Protein AF-A0A4Y2Q5D7-F1 (afdb_monomer_lite)

InterPro domains:
  IPR018379 BEN domain [PF10523] (56-96)
  IPR018379 BEN domain [PS51457] (36-114)

pLDDT: mean 82.55, std 13.52, range [43.47, 95.31]

Sequence (114 aa):
MKIRSKKYGALKAKYKALKRRVKSEEGIESDLIKIGNSTLVEKHKLNMCRLSCVSKFVSDLLDVVFGRDILANSSMKGIKSASKPPLPENKLNNVMSNTCEKFNVDVGTVGAAV

Foldseek 3Di:
DPDVVVVVVVVVVVVVVVVVCVVPVLPDDPQWDDFADGQTFGNVQLVPQDPPDLLSNLVSVCCRRQNPVLVVQEDDPPPPPDPGHHDDPVSNVSSLVRSCVVVVDDSVVNVVSD

Structure (mmCIF, N/CA/C/O backbone):
data_AF-A0A4Y2Q5D7-F1
#
_entry.id   AF-A0A4Y2Q5D7-F1
#
loop_
_atom_site.group_PDB
_atom_site.id
_atom_site.type_symbol
_atom_site.label_atom_id
_atom_site.label_alt_id
_atom_site.label_comp_id
_atom_site.label_asym_id
_atom_site.label_entity_id
_atom_site.label_seq_id
_atom_site.pdbx_PDB_ins_code
_atom_site.Cartn_x
_atom_site.Cartn_y
_atom_site.Cartn_z
_atom_site.occupancy
_atom_site.B_iso_or_equiv
_atom_site.auth_seq_id
_atom_site.auth_comp_id
_atom_site.auth_asym_id
_atom_site.auth_atom_id
_atom_site.pdbx_PDB_model_num
ATOM 1 N N . MET A 1 1 ? -45.244 18.068 35.679 1.00 43.47 1 MET A N 1
ATOM 2 C CA . MET A 1 1 ? -44.194 17.096 35.273 1.00 43.47 1 MET A CA 1
ATOM 3 C C . MET A 1 1 ? -43.267 17.705 34.205 1.00 43.47 1 MET A C 1
ATOM 5 O O . MET A 1 1 ? -43.632 17.720 33.043 1.00 43.47 1 MET A O 1
ATOM 9 N N . LYS A 1 2 ? -42.083 18.243 34.554 1.00 53.97 2 LYS A N 1
ATOM 10 C CA . LYS A 1 2 ? -41.110 18.813 33.573 1.00 53.97 2 LYS A CA 1
ATOM 11 C C . LYS A 1 2 ? -39.650 18.368 33.792 1.00 53.97 2 LYS A C 1
ATOM 13 O O . LYS A 1 2 ? -38.724 18.941 33.230 1.00 53.97 2 LYS A O 1
ATOM 18 N N . ILE A 1 3 ? -39.424 17.330 34.599 1.00 54.31 3 ILE A N 1
ATOM 19 C CA . ILE A 1 3 ? -38.074 16.937 35.045 1.00 54.31 3 ILE A CA 1
ATOM 20 C C . ILE A 1 3 ? -37.425 15.897 34.103 1.00 54.31 3 ILE A C 1
ATOM 22 O O . ILE A 1 3 ? -36.208 15.898 33.925 1.00 54.31 3 ILE A O 1
ATOM 26 N N . ARG A 1 4 ? -38.218 15.057 33.413 1.00 53.38 4 ARG A N 1
ATOM 27 C CA . ARG A 1 4 ? -37.700 14.002 32.508 1.00 53.38 4 ARG A CA 1
ATOM 28 C C . ARG A 1 4 ? -36.988 14.544 31.257 1.00 53.38 4 ARG A C 1
ATOM 30 O O . ARG A 1 4 ? -35.995 13.962 30.830 1.00 53.38 4 ARG A O 1
ATOM 37 N N . SER A 1 5 ? -37.441 15.676 30.715 1.00 58.41 5 SER A N 1
ATOM 38 C CA . SER A 1 5 ? -36.896 16.270 29.480 1.00 58.41 5 SER A CA 1
ATOM 39 C C . SER A 1 5 ? -35.449 16.776 29.639 1.00 58.41 5 SER A C 1
ATOM 41 O O . SER A 1 5 ? -34.598 16.496 28.793 1.00 58.41 5 SER A O 1
ATOM 43 N N . LYS A 1 6 ? -35.115 17.420 30.771 1.00 60.09 6 LYS A N 1
ATOM 44 C CA . LYS A 1 6 ? -33.753 17.933 31.029 1.00 60.09 6 LYS A CA 1
ATOM 45 C C . LYS A 1 6 ? -32.711 16.814 31.155 1.00 60.09 6 LYS A C 1
ATOM 47 O O . LYS A 1 6 ? -31.614 16.943 30.614 1.00 60.09 6 LYS A O 1
ATOM 52 N N . LYS A 1 7 ? -33.060 15.697 31.811 1.00 62.19 7 LYS A N 1
ATOM 53 C CA . LYS A 1 7 ? -32.176 14.521 31.950 1.00 62.19 7 LYS A CA 1
ATOM 54 C C . LYS A 1 7 ? -31.849 13.893 30.592 1.00 62.19 7 LYS A C 1
ATOM 56 O O . LYS A 1 7 ? -30.690 13.580 30.329 1.00 62.19 7 LYS A O 1
ATOM 61 N N . TYR A 1 8 ? -32.847 13.767 29.716 1.00 71.12 8 TYR A N 1
ATOM 62 C CA . TYR A 1 8 ? -32.656 13.203 28.379 1.00 71.12 8 TYR A CA 1
ATOM 63 C C . TYR A 1 8 ? -31.829 14.124 27.470 1.00 71.12 8 TYR A C 1
ATOM 65 O O . TYR A 1 8 ? -30.942 13.658 26.757 1.00 71.12 8 TYR A O 1
ATOM 73 N N . GLY A 1 9 ? -32.052 15.442 27.542 1.00 78.50 9 GLY A N 1
ATOM 74 C CA . GLY A 1 9 ? -31.253 16.432 26.813 1.00 78.50 9 GLY A CA 1
ATOM 75 C C . GLY A 1 9 ? -29.772 16.406 27.201 1.00 78.50 9 GLY A C 1
ATOM 76 O O . GLY A 1 9 ? -28.907 16.364 26.327 1.00 78.50 9 GLY A O 1
ATOM 77 N N . ALA A 1 10 ? -29.479 16.337 28.503 1.00 82.81 10 ALA A N 1
ATOM 78 C CA . ALA A 1 10 ? -28.111 16.225 29.007 1.00 82.81 10 ALA A CA 1
ATOM 79 C C . ALA A 1 10 ? -27.439 14.910 28.578 1.00 82.81 10 ALA A C 1
ATOM 81 O O . ALA A 1 10 ? -26.281 14.916 28.165 1.00 82.81 10 ALA A O 1
ATOM 82 N N . LEU A 1 11 ? -28.169 13.790 28.612 1.00 82.75 11 LEU A N 1
ATOM 83 C CA . LEU A 1 11 ? -27.658 12.495 28.158 1.00 82.75 11 LEU A CA 1
ATOM 84 C C . LEU A 1 11 ? -27.363 12.501 26.650 1.00 82.75 11 LEU A C 1
ATOM 86 O O . LEU A 1 11 ? -26.304 12.049 26.221 1.00 82.75 11 LEU A O 1
ATOM 90 N N . LYS A 1 12 ? -28.253 13.092 25.845 1.00 85.44 12 LYS A N 1
ATOM 91 C CA . LYS A 1 12 ? -28.073 13.244 24.395 1.00 85.44 12 LYS A CA 1
ATOM 92 C C . LYS A 1 12 ? -26.885 14.149 24.055 1.00 85.44 12 LYS A C 1
ATOM 94 O O . LYS A 1 12 ? -26.161 13.868 23.100 1.00 85.44 12 LYS A O 1
ATOM 99 N N . ALA A 1 13 ? -26.660 15.212 24.829 1.00 86.62 13 ALA A N 1
ATOM 100 C CA . ALA A 1 13 ? -25.497 16.083 24.679 1.00 86.62 13 ALA A CA 1
ATOM 101 C C . ALA A 1 13 ? -24.193 15.355 25.039 1.00 86.62 13 ALA A C 1
ATOM 103 O O . ALA A 1 13 ? -23.243 15.409 24.260 1.00 86.62 13 ALA A O 1
ATOM 104 N N . LYS A 1 14 ? -24.176 14.601 26.149 1.00 86.50 14 LYS A N 1
ATOM 105 C CA . LYS A 1 14 ? -23.038 13.752 26.543 1.00 86.50 14 LYS A CA 1
ATOM 106 C C . LYS A 1 14 ? -22.721 12.698 25.484 1.00 86.50 14 LYS A C 1
ATOM 108 O O . LYS A 1 14 ? -21.566 12.562 25.106 1.00 86.50 14 LYS A O 1
ATOM 113 N N . TYR A 1 15 ? -23.734 12.026 24.936 1.00 83.12 15 TYR A N 1
ATOM 114 C CA . TYR A 1 15 ? -23.558 11.059 23.850 1.00 83.12 15 TYR A CA 1
ATOM 115 C C . TYR A 1 15 ? -22.977 11.704 22.582 1.00 83.12 15 TYR A C 1
ATOM 117 O O . TYR A 1 15 ? -22.041 11.176 21.989 1.00 83.12 15 TYR A O 1
ATOM 125 N N . LYS A 1 16 ? -23.479 12.878 22.171 1.00 86.75 16 LYS A N 1
ATOM 126 C CA . LYS A 1 16 ? -22.930 13.608 21.014 1.00 86.75 16 LYS A CA 1
ATOM 127 C C . LYS A 1 16 ? -21.495 14.082 21.251 1.00 86.75 16 LYS A C 1
ATOM 129 O O . LYS A 1 16 ? -20.694 14.032 20.323 1.00 86.75 16 LYS A O 1
ATOM 134 N N . ALA A 1 17 ? -21.178 14.543 22.459 1.00 84.31 17 ALA A N 1
ATOM 135 C CA . ALA A 1 17 ? -19.828 14.950 22.833 1.00 84.31 17 ALA A CA 1
ATOM 136 C C . ALA A 1 17 ? -18.870 13.754 22.849 1.00 84.31 17 ALA A C 1
ATOM 138 O O . ALA A 1 17 ? -17.788 13.854 22.285 1.00 84.31 17 ALA A O 1
ATOM 139 N N . LEU A 1 18 ? -19.299 12.610 23.391 1.00 80.50 18 LEU A N 1
ATOM 140 C CA . LEU A 1 18 ? -18.534 11.365 23.369 1.00 80.50 18 LEU A CA 1
ATOM 141 C C . LEU A 1 18 ? -18.307 10.877 21.935 1.00 80.50 18 LEU A C 1
ATOM 143 O O . LEU A 1 18 ? -17.184 10.574 21.576 1.00 80.50 18 LEU A O 1
ATOM 147 N N . LYS A 1 19 ? -19.332 10.898 21.075 1.00 76.31 19 LYS A N 1
ATOM 148 C CA . LYS A 1 19 ? -19.192 10.531 19.656 1.00 76.31 19 LYS A CA 1
ATOM 149 C C . LYS A 1 19 ? -18.213 11.442 18.905 1.00 76.31 19 LYS A C 1
ATOM 151 O O . LYS A 1 19 ? -17.495 10.973 18.032 1.00 76.31 19 LYS A O 1
ATOM 156 N N . ARG A 1 20 ? -18.190 12.741 19.223 1.00 76.00 20 ARG A N 1
ATOM 157 C CA . ARG A 1 20 ? -17.216 13.692 18.658 1.00 76.00 20 ARG A CA 1
ATOM 158 C C . ARG A 1 20 ? -15.814 13.476 19.219 1.00 76.00 20 ARG A C 1
ATOM 160 O O . ARG A 1 20 ? -14.878 13.587 18.446 1.00 76.00 20 ARG A O 1
ATOM 167 N N . ARG A 1 21 ? -15.699 13.147 20.512 1.00 68.06 21 ARG A N 1
ATOM 168 C CA . ARG A 1 21 ? -14.433 12.804 21.169 1.00 68.06 21 ARG A CA 1
ATOM 169 C C . ARG A 1 21 ? -13.837 11.518 20.630 1.00 68.06 21 ARG A C 1
ATOM 171 O O . ARG A 1 21 ? -12.694 11.561 20.2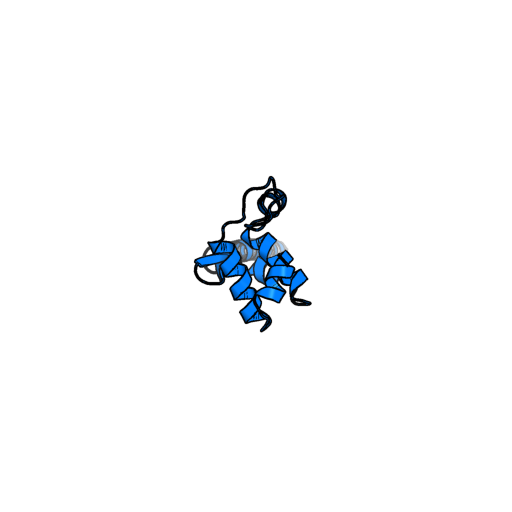38 1.00 68.06 21 ARG A O 1
ATOM 178 N N . VAL A 1 22 ? -14.607 10.440 20.494 1.00 63.75 22 VAL A N 1
ATOM 179 C CA . VAL A 1 22 ? -14.141 9.202 19.843 1.00 63.75 22 VAL A CA 1
ATOM 180 C C . VAL A 1 22 ? -13.664 9.508 18.422 1.00 63.75 22 VAL A C 1
ATOM 182 O O . VAL A 1 22 ? -12.547 9.166 18.071 1.00 63.75 22 VAL A O 1
ATOM 185 N N . LYS A 1 23 ? -14.434 10.297 17.661 1.00 60.06 23 LYS A N 1
ATOM 186 C CA . LYS A 1 23 ? -14.038 10.733 16.313 1.00 60.06 23 LYS A CA 1
ATOM 187 C C . LYS A 1 23 ? -12.783 11.631 16.283 1.00 60.06 23 LYS A C 1
ATOM 189 O O . LYS A 1 23 ? -12.181 11.767 15.225 1.00 60.06 23 LYS A O 1
ATOM 194 N N . SER A 1 24 ? -12.420 12.290 17.387 1.00 56.75 24 SER A N 1
ATOM 195 C CA . SER A 1 24 ? -11.230 13.155 17.479 1.00 56.75 24 SER A CA 1
ATOM 196 C C . SER A 1 24 ? -10.034 12.496 18.180 1.00 56.75 24 SER A C 1
ATOM 198 O O . SER A 1 24 ? -8.902 12.845 17.878 1.00 56.75 24 SER A O 1
ATOM 200 N N . GLU A 1 25 ? -10.271 11.562 19.104 1.00 50.78 25 GLU A N 1
ATOM 201 C CA . GLU A 1 25 ? -9.266 10.770 19.829 1.00 50.78 25 GLU A CA 1
ATOM 202 C C . GLU A 1 25 ? -8.753 9.602 18.970 1.00 50.78 25 GLU A C 1
ATOM 204 O O . GLU A 1 25 ? -7.589 9.245 19.092 1.00 50.78 25 GLU A O 1
ATOM 209 N N . GLU A 1 26 ? -9.548 9.103 18.013 1.00 52.50 26 GLU A N 1
ATOM 210 C CA . GLU A 1 26 ? -9.071 8.273 16.887 1.00 52.50 26 GLU A CA 1
ATOM 211 C C . GLU A 1 26 ? -8.133 9.044 15.929 1.00 52.50 26 GLU A C 1
ATOM 213 O O . GLU A 1 26 ? -7.657 8.489 14.949 1.00 52.50 26 GLU A O 1
ATOM 218 N N . GLY A 1 27 ? -7.895 10.343 16.151 1.00 49.53 27 GLY A N 1
ATOM 219 C CA . GLY A 1 27 ? -7.476 11.234 15.077 1.00 49.53 27 GLY A CA 1
ATOM 220 C C . GLY A 1 27 ? -6.006 11.630 14.969 1.00 49.53 27 GLY A C 1
ATOM 221 O O . GLY A 1 27 ? -5.643 12.031 13.869 1.00 49.53 27 GLY A O 1
ATOM 222 N N . ILE A 1 28 ? -5.182 11.681 16.031 1.00 51.16 28 ILE A N 1
ATOM 223 C CA . ILE A 1 28 ? -4.057 12.654 15.956 1.00 51.16 28 ILE A CA 1
ATOM 224 C C . ILE A 1 28 ? -2.645 12.182 16.352 1.00 51.16 28 ILE A C 1
ATOM 226 O O . ILE A 1 28 ? -1.707 12.797 15.859 1.00 51.16 28 ILE A O 1
ATOM 230 N N . GLU A 1 29 ? -2.398 11.089 17.089 1.00 43.50 29 GLU A N 1
ATOM 231 C CA . GLU A 1 29 ? -0.978 10.792 17.431 1.00 43.50 29 GLU A CA 1
ATOM 232 C C . GLU A 1 29 ? -0.525 9.323 17.445 1.00 43.50 29 GLU A C 1
ATOM 234 O O . GLU A 1 29 ? 0.669 9.063 17.337 1.00 43.50 29 GLU A O 1
ATOM 239 N N . SER A 1 30 ? -1.427 8.336 17.472 1.00 55.50 30 SER A N 1
ATOM 240 C CA . SER A 1 30 ? -1.055 6.902 17.485 1.00 55.50 30 SER A CA 1
ATOM 241 C C . SER A 1 30 ? -1.436 6.131 16.216 1.00 55.50 30 SER A C 1
ATOM 243 O O . SER A 1 30 ? -1.229 4.917 16.132 1.00 55.50 30 SER A O 1
ATOM 245 N N . ASP A 1 31 ? -1.984 6.830 15.223 1.00 74.00 31 ASP A N 1
ATOM 246 C CA . ASP A 1 31 ? -2.666 6.207 14.091 1.00 74.00 31 ASP A CA 1
ATOM 247 C C . ASP A 1 31 ? -1.777 6.017 12.859 1.00 74.00 31 ASP A C 1
ATOM 249 O O . ASP A 1 31 ? -2.213 5.419 11.881 1.00 74.00 31 ASP A O 1
ATOM 253 N N . LEU A 1 32 ? -0.522 6.470 12.897 1.00 83.06 32 LEU A N 1
ATOM 254 C CA . LEU A 1 32 ? 0.465 6.177 11.861 1.00 83.06 32 LEU A CA 1
ATOM 255 C C . LEU A 1 32 ? 1.354 5.014 12.304 1.00 83.06 32 LEU A C 1
ATOM 257 O O . LEU A 1 32 ? 2.040 5.085 13.321 1.00 83.06 32 LEU A O 1
ATOM 261 N N . ILE A 1 33 ? 1.363 3.945 11.515 1.00 88.94 33 ILE A N 1
ATOM 262 C CA . ILE A 1 33 ? 2.268 2.813 11.682 1.00 88.94 33 ILE A CA 1
ATOM 263 C C . ILE A 1 33 ? 3.392 2.902 10.655 1.00 88.94 33 ILE A C 1
ATOM 265 O O . ILE A 1 33 ? 3.194 3.287 9.502 1.00 88.94 33 ILE A O 1
ATOM 269 N N . LYS A 1 34 ? 4.596 2.545 11.090 1.00 90.38 34 LYS A N 1
ATOM 270 C CA . LYS A 1 34 ? 5.768 2.464 10.230 1.00 90.38 34 LYS A CA 1
ATOM 271 C C . LYS A 1 34 ? 5.794 1.110 9.519 1.00 90.38 34 LYS A C 1
ATOM 273 O O . LYS A 1 34 ? 5.758 0.077 10.180 1.00 90.38 34 LYS A O 1
ATOM 278 N N . ILE A 1 35 ? 5.892 1.129 8.193 1.00 89.19 35 ILE A N 1
ATOM 279 C CA . ILE A 1 35 ? 6.164 -0.039 7.350 1.00 89.19 35 ILE A CA 1
ATOM 280 C C . ILE A 1 35 ? 7.575 0.069 6.758 1.00 89.19 35 ILE A C 1
ATOM 282 O O . ILE A 1 35 ? 8.014 1.143 6.323 1.00 89.19 35 ILE A O 1
ATOM 286 N N . GLY A 1 36 ? 8.299 -1.050 6.763 1.00 83.62 36 GLY A N 1
ATOM 287 C CA . GLY A 1 36 ? 9.706 -1.093 6.369 1.00 83.62 36 GLY A CA 1
ATOM 288 C C . GLY A 1 36 ? 10.574 -0.100 7.156 1.00 83.62 36 GLY A C 1
ATOM 289 O O . GLY A 1 36 ? 10.390 0.127 8.354 1.00 83.62 36 GLY A O 1
ATOM 290 N N . ASN A 1 37 ? 11.522 0.538 6.469 1.00 81.94 37 ASN A N 1
ATOM 291 C CA . ASN A 1 37 ? 12.561 1.340 7.116 1.00 81.94 37 ASN A CA 1
ATOM 292 C C . ASN A 1 37 ? 12.130 2.759 7.501 1.00 81.94 37 ASN A C 1
ATOM 294 O O . ASN A 1 37 ? 12.736 3.345 8.403 1.00 81.94 37 ASN A O 1
ATOM 298 N N . SER A 1 38 ? 11.104 3.335 6.866 1.00 84.75 38 SER A N 1
ATOM 299 C CA . SER A 1 38 ? 10.747 4.751 7.091 1.00 84.75 38 SER A CA 1
ATOM 300 C C . SER A 1 38 ? 9.354 5.182 6.627 1.00 84.75 38 SER A C 1
ATOM 302 O O . SER A 1 38 ? 8.980 6.330 6.861 1.00 84.75 38 SER A O 1
ATOM 304 N N . THR A 1 39 ? 8.570 4.321 5.974 1.00 90.88 39 THR A N 1
ATOM 305 C CA . THR A 1 39 ? 7.283 4.741 5.407 1.00 90.88 39 THR A CA 1
ATOM 306 C C . THR A 1 39 ? 6.201 4.710 6.478 1.00 90.88 39 THR A C 1
ATOM 308 O O . THR A 1 39 ? 5.927 3.663 7.050 1.00 90.88 39 THR A O 1
ATOM 311 N N . LEU A 1 40 ? 5.583 5.857 6.750 1.00 91.06 40 LEU A N 1
ATOM 312 C CA . LEU A 1 40 ? 4.447 5.970 7.663 1.00 91.06 40 LEU A CA 1
ATOM 313 C C . LEU A 1 40 ? 3.140 5.833 6.882 1.00 91.06 40 LEU A C 1
ATOM 315 O O . LEU A 1 40 ? 2.966 6.487 5.854 1.00 91.06 40 LEU A O 1
ATOM 319 N N . VAL A 1 41 ? 2.231 4.997 7.376 1.00 90.38 41 VAL A N 1
ATOM 320 C CA . VAL A 1 41 ? 0.888 4.797 6.817 1.00 90.38 41 VAL A CA 1
ATOM 321 C C . VAL A 1 41 ? -0.157 4.837 7.918 1.00 90.38 41 VAL A C 1
ATOM 323 O O . VAL A 1 41 ? 0.111 4.454 9.052 1.00 90.38 41 VAL A O 1
ATOM 326 N N . GLU A 1 42 ? -1.369 5.264 7.585 1.00 88.75 42 GLU A N 1
ATOM 327 C CA . GLU A 1 42 ? -2.491 5.235 8.523 1.00 88.75 42 GLU A CA 1
ATOM 328 C C . GLU A 1 42 ? -2.876 3.783 8.849 1.00 88.75 42 GLU A C 1
ATOM 330 O O . GLU A 1 42 ? -3.199 2.983 7.968 1.00 88.75 42 GLU A O 1
ATOM 335 N N . LYS A 1 43 ? -2.859 3.439 10.136 1.00 87.38 43 LYS A N 1
ATOM 336 C CA . LYS A 1 43 ? -3.135 2.110 10.684 1.00 87.38 43 LYS A CA 1
ATOM 337 C C . LYS A 1 43 ? -4.511 1.606 10.270 1.00 87.38 43 LYS A C 1
ATOM 339 O O . LYS A 1 43 ? -4.643 0.444 9.894 1.00 87.38 43 LYS A O 1
ATOM 344 N N . HIS A 1 44 ? -5.530 2.465 10.295 1.00 86.19 44 HIS A N 1
ATOM 345 C CA . HIS A 1 44 ? -6.870 2.074 9.863 1.00 86.19 44 HIS A CA 1
ATOM 346 C C . HIS A 1 44 ? -6.907 1.727 8.366 1.00 86.19 44 HIS A C 1
ATOM 348 O O . HIS A 1 44 ? -7.543 0.744 7.998 1.00 86.19 44 HIS A O 1
ATOM 354 N N . LYS A 1 45 ? -6.178 2.462 7.511 1.00 89.75 45 LYS A N 1
ATOM 355 C CA . LYS A 1 45 ? -6.067 2.146 6.079 1.00 89.75 45 LYS A CA 1
ATOM 356 C C . LYS A 1 45 ? -5.330 0.831 5.856 1.00 89.75 45 LYS A C 1
ATOM 358 O O . LYS A 1 45 ? -5.802 -0.002 5.091 1.00 89.75 45 LYS A O 1
ATOM 363 N N . LEU A 1 46 ? -4.234 0.602 6.581 1.00 90.12 46 LEU A N 1
ATOM 364 C CA . LEU A 1 46 ? -3.491 -0.658 6.519 1.00 90.12 46 LEU A CA 1
ATOM 365 C C . LEU A 1 46 ? -4.349 -1.862 6.944 1.00 90.12 46 LEU A C 1
ATOM 367 O O . LEU A 1 46 ? -4.269 -2.926 6.334 1.00 90.12 46 LEU A O 1
ATOM 371 N N . ASN A 1 47 ? -5.194 -1.696 7.964 1.00 89.44 47 ASN A N 1
ATOM 372 C CA . ASN A 1 47 ? -6.105 -2.743 8.437 1.00 89.44 47 ASN A CA 1
ATOM 373 C C . ASN A 1 47 ? -7.221 -3.079 7.434 1.00 89.44 47 ASN A C 1
ATOM 375 O O . ASN A 1 47 ? -7.802 -4.158 7.519 1.00 89.44 47 ASN A O 1
ATOM 379 N N . MET A 1 48 ? -7.516 -2.178 6.493 1.00 91.12 48 MET A N 1
ATOM 380 C CA . MET A 1 48 ? -8.491 -2.408 5.424 1.00 91.12 48 MET A CA 1
ATOM 381 C C . MET A 1 48 ? -7.890 -3.148 4.221 1.00 91.12 48 MET A C 1
ATOM 383 O O . MET A 1 48 ? -8.645 -3.613 3.365 1.00 91.12 48 MET A O 1
ATOM 387 N N . CYS A 1 49 ? -6.560 -3.291 4.145 1.00 92.94 49 CYS A N 1
ATOM 388 C CA . CYS A 1 49 ? -5.910 -4.032 3.069 1.00 92.94 49 CYS A CA 1
ATOM 389 C C . CYS A 1 49 ? -6.299 -5.515 3.112 1.00 92.94 49 CYS A C 1
ATOM 391 O O . CYS A 1 49 ? -6.207 -6.189 4.143 1.00 92.94 49 CYS A O 1
ATOM 393 N N . ARG A 1 50 ? -6.697 -6.056 1.962 1.00 94.19 50 ARG A N 1
ATOM 394 C CA . ARG A 1 50 ? -7.197 -7.427 1.844 1.00 94.19 50 ARG A CA 1
ATOM 395 C C . ARG A 1 50 ? -6.059 -8.426 1.991 1.00 94.19 50 ARG A C 1
ATOM 397 O O . ARG A 1 50 ? -5.149 -8.463 1.174 1.00 94.19 50 ARG A O 1
ATOM 404 N N . LEU A 1 51 ? -6.163 -9.308 2.985 1.00 92.88 51 LEU A N 1
ATOM 405 C CA . LEU A 1 51 ? -5.161 -10.348 3.260 1.00 92.88 51 LEU A CA 1
ATOM 406 C C . LEU A 1 51 ? -5.407 -11.670 2.519 1.00 92.88 51 LEU A C 1
ATOM 408 O O . LEU A 1 51 ? -4.695 -12.640 2.745 1.00 92.88 51 LEU A O 1
ATOM 412 N N . SER A 1 52 ? -6.406 -11.727 1.634 1.00 91.38 52 SER A N 1
ATOM 413 C CA . SER A 1 52 ? -6.799 -12.970 0.956 1.00 91.38 52 SER A CA 1
ATOM 414 C C . SER A 1 52 ? -5.727 -13.535 0.019 1.00 91.38 52 SER A C 1
ATOM 416 O O . SER A 1 52 ? -5.717 -14.732 -0.236 1.00 91.38 52 SER A O 1
ATOM 418 N N . CYS A 1 53 ? -4.874 -12.680 -0.550 1.00 90.56 53 CYS A N 1
ATOM 419 C CA . CYS A 1 53 ? -3.726 -13.083 -1.360 1.00 90.56 53 CYS A CA 1
ATOM 420 C C . CYS A 1 53 ? -2.741 -11.915 -1.509 1.00 90.56 53 CYS A C 1
ATOM 422 O O . CYS A 1 53 ? -3.132 -10.752 -1.370 1.00 90.56 53 CYS A O 1
ATOM 424 N N . VAL A 1 54 ? -1.486 -12.239 -1.839 1.00 92.06 54 VAL A N 1
ATOM 425 C CA . VAL A 1 54 ? -0.381 -11.275 -1.977 1.00 92.06 54 VAL A CA 1
ATOM 426 C C . VAL A 1 54 ? -0.745 -10.140 -2.931 1.00 92.06 54 VAL A C 1
ATOM 428 O O . VAL A 1 54 ? -0.643 -8.980 -2.554 1.00 92.06 54 VAL A O 1
ATOM 431 N N . SER A 1 55 ? -1.244 -10.449 -4.131 1.00 93.25 55 SER A N 1
ATOM 432 C CA . SER A 1 55 ? -1.516 -9.428 -5.150 1.00 93.25 55 SER A CA 1
ATOM 433 C C . SER A 1 55 ? -2.542 -8.387 -4.709 1.00 93.25 55 SER A C 1
ATOM 435 O O . SER A 1 55 ? -2.309 -7.192 -4.865 1.00 93.25 55 SER A O 1
ATOM 437 N N . LYS A 1 56 ? -3.645 -8.817 -4.086 1.00 94.56 56 LYS A N 1
ATOM 438 C CA . LYS A 1 56 ? -4.666 -7.892 -3.572 1.00 94.56 56 LYS A CA 1
ATOM 439 C C . LYS A 1 56 ? -4.120 -7.026 -2.444 1.00 94.56 56 LYS A C 1
ATOM 441 O O . LYS A 1 56 ? -4.396 -5.831 -2.423 1.00 94.56 56 LYS A O 1
ATOM 446 N N . PHE A 1 57 ? -3.334 -7.616 -1.543 1.00 94.88 57 PHE A N 1
ATOM 447 C CA . PHE A 1 57 ? -2.708 -6.867 -0.460 1.00 94.88 57 PHE A CA 1
ATOM 448 C C . PHE A 1 57 ? -1.727 -5.818 -0.987 1.00 94.88 57 PHE A C 1
ATOM 450 O O . PHE A 1 57 ? -1.766 -4.678 -0.536 1.00 94.88 57 PHE A O 1
ATOM 457 N N . VAL A 1 58 ? -0.880 -6.188 -1.954 1.00 94.88 58 VAL A N 1
ATOM 458 C CA . VAL A 1 58 ? 0.080 -5.280 -2.597 1.00 94.88 58 VAL A CA 1
ATOM 459 C C . VAL A 1 58 ? -0.649 -4.129 -3.274 1.00 94.88 58 VAL A C 1
ATOM 461 O O . VAL A 1 58 ? -0.303 -2.981 -3.022 1.00 94.88 58 VAL A O 1
ATOM 464 N N . SER A 1 59 ? -1.692 -4.406 -4.064 1.00 94.12 59 SER A N 1
ATOM 465 C CA . SER A 1 59 ? -2.480 -3.351 -4.712 1.00 94.12 59 SER A CA 1
ATOM 466 C C . SER A 1 59 ? -3.105 -2.385 -3.700 1.00 94.12 59 SER A C 1
ATOM 468 O O . SER A 1 59 ? -3.024 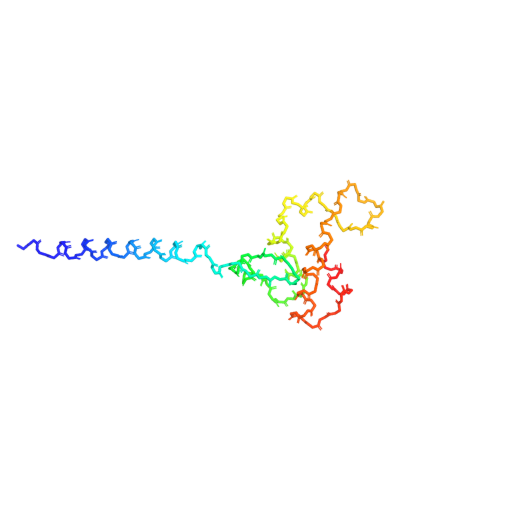-1.173 -3.888 1.00 94.12 59 SER A O 1
ATOM 470 N N . ASP A 1 60 ? -3.686 -2.903 -2.613 1.00 95.31 60 ASP A N 1
ATOM 471 C CA . ASP A 1 60 ? -4.275 -2.065 -1.562 1.00 95.31 60 ASP A CA 1
ATOM 472 C C . ASP A 1 60 ? -3.201 -1.233 -0.850 1.00 95.31 60 ASP A C 1
ATOM 474 O O . ASP A 1 60 ? -3.369 -0.034 -0.641 1.00 95.31 60 ASP A O 1
ATOM 478 N N . LEU A 1 61 ? -2.066 -1.846 -0.509 1.00 94.56 61 LEU A N 1
ATOM 479 C CA . LEU A 1 61 ? -0.974 -1.171 0.186 1.00 94.56 61 LEU A CA 1
ATOM 480 C C . LEU A 1 61 ? -0.306 -0.098 -0.686 1.00 94.56 61 LEU A C 1
ATOM 482 O O . LEU A 1 61 ? 0.053 0.962 -0.175 1.00 94.56 61 LEU A O 1
ATOM 486 N N . LEU A 1 62 ? -0.174 -0.336 -1.993 1.00 94.56 62 LEU A N 1
ATOM 487 C CA . LEU A 1 62 ? 0.291 0.669 -2.947 1.00 94.56 62 LEU A CA 1
ATOM 488 C C . LEU A 1 62 ? -0.652 1.875 -2.979 1.00 94.56 62 LEU A C 1
ATOM 490 O O . LEU A 1 62 ? -0.172 3.010 -2.954 1.00 94.56 62 LEU A O 1
ATOM 494 N N . ASP A 1 63 ? -1.970 1.654 -2.976 1.00 94.12 63 ASP A N 1
ATOM 495 C CA . ASP A 1 63 ? -2.946 2.748 -2.924 1.00 94.12 63 ASP A CA 1
ATOM 496 C C . ASP A 1 63 ? -2.841 3.530 -1.604 1.00 94.12 63 ASP A C 1
ATOM 498 O O . ASP A 1 63 ? -2.846 4.757 -1.594 1.00 94.12 63 ASP A O 1
ATOM 502 N N . VAL A 1 64 ? -2.625 2.845 -0.479 1.00 93.25 64 VAL A N 1
ATOM 503 C CA . VAL A 1 64 ? -2.417 3.510 0.819 1.00 93.25 64 VAL A CA 1
ATOM 504 C C . VAL A 1 64 ? -1.131 4.350 0.853 1.00 93.25 64 VAL A C 1
ATOM 506 O O . VAL A 1 64 ? -1.126 5.427 1.448 1.00 93.25 64 VAL A O 1
ATOM 509 N N . VAL A 1 65 ? -0.038 3.880 0.242 1.00 92.56 65 VAL A N 1
ATOM 510 C CA . VAL A 1 65 ? 1.290 4.522 0.328 1.00 92.56 65 VAL A CA 1
ATOM 511 C C . VAL A 1 65 ? 1.489 5.638 -0.698 1.00 92.56 65 VAL A C 1
ATOM 513 O O . VAL A 1 65 ? 2.138 6.646 -0.393 1.00 92.56 65 VAL A O 1
ATOM 516 N N . PHE A 1 66 ? 0.986 5.448 -1.916 1.00 91.69 66 PHE A N 1
ATOM 517 C CA . PHE A 1 66 ? 1.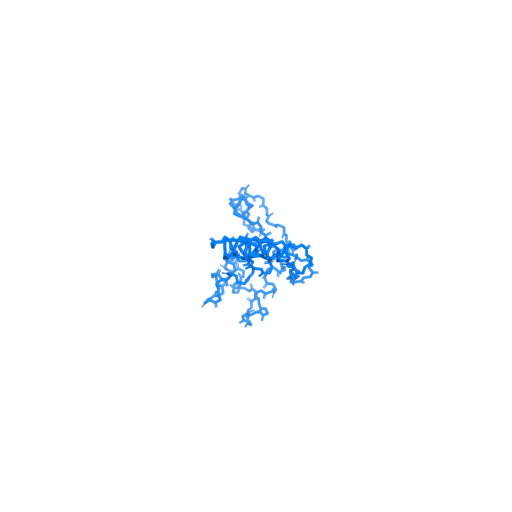195 6.365 -3.039 1.00 91.69 66 PHE A CA 1
ATOM 518 C C . PHE A 1 66 ? -0.083 7.096 -3.449 1.00 91.69 66 PHE A C 1
ATOM 520 O O . PHE A 1 66 ? -0.007 8.226 -3.925 1.00 91.69 66 PHE A O 1
ATOM 527 N N . GLY A 1 67 ? -1.247 6.484 -3.246 1.00 91.44 67 GLY A N 1
ATOM 528 C CA . GLY A 1 67 ? -2.512 6.982 -3.766 1.00 91.44 67 GLY A CA 1
ATOM 529 C C . GLY A 1 67 ? -2.672 6.737 -5.266 1.00 91.44 67 GLY A C 1
ATOM 530 O O . GLY A 1 67 ? -1.708 6.674 -6.036 1.00 91.44 67 GLY A O 1
ATOM 531 N N . ARG A 1 68 ? -3.931 6.636 -5.695 1.00 89.94 68 ARG A N 1
ATOM 532 C CA . ARG A 1 68 ? -4.302 6.380 -7.097 1.00 89.94 68 ARG A CA 1
ATOM 533 C C . ARG A 1 68 ? -3.707 7.366 -8.098 1.00 89.94 68 ARG A C 1
ATOM 535 O O . ARG A 1 68 ? -3.307 6.934 -9.174 1.00 89.94 68 ARG A O 1
ATOM 542 N N . ASP A 1 69 ? -3.613 8.649 -7.755 1.00 88.31 69 ASP A N 1
ATOM 543 C CA . ASP A 1 69 ? -3.111 9.673 -8.679 1.00 88.31 69 ASP A CA 1
ATOM 544 C C . ASP A 1 69 ? -1.640 9.444 -9.039 1.00 88.31 69 ASP A C 1
ATOM 546 O O . ASP A 1 69 ? -1.257 9.554 -10.204 1.00 88.31 69 ASP A O 1
ATOM 550 N N . ILE A 1 70 ? -0.814 9.069 -8.059 1.00 89.38 70 ILE A N 1
ATOM 551 C CA . ILE A 1 70 ? 0.600 8.767 -8.298 1.00 89.38 70 ILE A CA 1
ATOM 552 C C . ILE A 1 70 ? 0.718 7.446 -9.060 1.00 89.38 70 ILE A C 1
ATOM 554 O O . ILE A 1 70 ? 1.416 7.388 -10.067 1.00 89.38 70 ILE A O 1
ATOM 558 N N . LEU A 1 71 ? -0.010 6.403 -8.652 1.00 91.00 71 LEU A N 1
ATOM 559 C CA . LEU A 1 71 ? 0.037 5.099 -9.326 1.00 91.00 71 LEU A CA 1
ATOM 560 C C . LEU A 1 71 ? -0.408 5.169 -10.793 1.00 91.00 71 LEU A C 1
ATOM 562 O O . LEU A 1 71 ? 0.180 4.517 -11.650 1.00 91.00 71 LEU A O 1
ATOM 566 N N . ALA A 1 72 ? -1.410 5.991 -11.111 1.00 88.88 72 ALA A N 1
ATOM 567 C CA . ALA A 1 72 ? -1.871 6.174 -12.483 1.00 88.88 72 ALA A CA 1
ATOM 568 C C . ALA A 1 72 ? -0.824 6.871 -13.367 1.00 88.88 72 ALA A C 1
ATOM 570 O O . ALA A 1 72 ? -0.779 6.619 -14.574 1.00 88.88 72 ALA A O 1
ATOM 571 N N . ASN A 1 73 ? 0.025 7.718 -12.781 1.00 88.75 73 ASN A N 1
ATOM 572 C CA . ASN A 1 73 ? 0.987 8.559 -13.494 1.00 88.75 73 ASN A CA 1
ATOM 573 C C . ASN A 1 73 ? 2.443 8.117 -13.327 1.00 88.75 73 ASN A C 1
ATOM 575 O O . ASN A 1 73 ? 3.330 8.745 -13.896 1.00 88.75 73 ASN A O 1
ATOM 579 N N . SER A 1 74 ? 2.703 7.035 -12.599 1.00 87.38 74 SER A N 1
ATOM 580 C CA . SER A 1 74 ? 4.040 6.489 -12.384 1.00 87.38 74 SER A CA 1
ATOM 581 C C . SER A 1 74 ? 4.148 5.046 -12.869 1.00 87.38 74 SER A C 1
ATOM 583 O O . SER A 1 74 ? 3.150 4.389 -13.161 1.00 87.38 74 SER A O 1
ATOM 585 N N . SER A 1 75 ? 5.375 4.549 -12.994 1.00 84.62 75 SER A N 1
ATOM 586 C CA . SER A 1 75 ? 5.647 3.147 -13.314 1.00 84.62 75 SER A CA 1
ATOM 587 C C . SER A 1 75 ? 6.730 2.566 -12.418 1.00 84.62 75 SER A C 1
ATOM 589 O O . SER A 1 75 ? 7.450 3.281 -11.719 1.00 84.62 75 SER A O 1
ATOM 591 N N . MET A 1 76 ? 6.908 1.250 -12.479 1.00 82.56 76 MET A N 1
ATOM 592 C CA . MET A 1 76 ? 8.143 0.649 -11.997 1.00 82.56 76 MET A CA 1
ATOM 593 C C . MET A 1 76 ? 9.347 1.142 -12.807 1.00 82.56 76 MET A C 1
ATOM 595 O O . MET A 1 76 ? 9.271 1.394 -14.016 1.00 82.56 76 MET A O 1
ATOM 599 N N . LYS A 1 77 ? 10.480 1.271 -12.116 1.00 79.88 77 LYS A N 1
ATOM 600 C CA . LYS A 1 77 ? 11.772 1.608 -12.713 1.00 79.88 77 LYS A CA 1
ATOM 601 C C . LYS A 1 77 ? 12.224 0.472 -13.637 1.00 79.88 77 LYS A C 1
ATOM 603 O O . LYS A 1 77 ? 12.107 -0.696 -13.289 1.00 79.88 77 LYS A O 1
ATOM 608 N N . GLY A 1 78 ? 12.761 0.820 -14.807 1.00 69.56 78 GLY A N 1
ATOM 609 C CA . GLY A 1 78 ? 13.331 -0.152 -15.751 1.00 69.56 78 GLY A CA 1
ATOM 610 C C . GLY A 1 78 ? 12.374 -0.670 -16.829 1.00 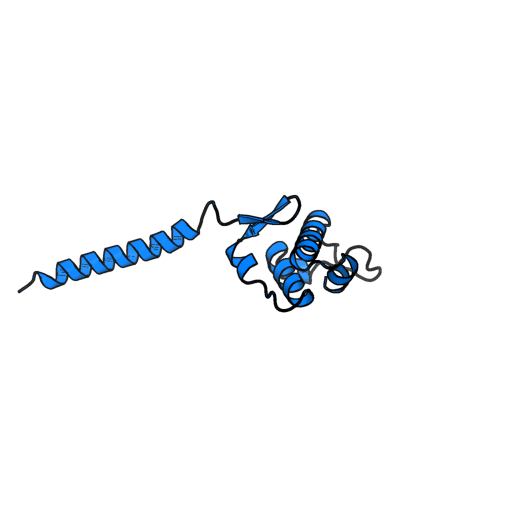69.56 78 GLY A C 1
ATOM 611 O O . GLY A 1 78 ? 12.809 -1.406 -17.715 1.00 69.56 78 GLY A O 1
ATOM 612 N N . ILE A 1 79 ? 11.106 -0.245 -16.833 1.00 72.81 79 ILE A N 1
ATOM 613 C CA . ILE A 1 79 ? 10.194 -0.523 -17.947 1.00 72.81 79 ILE A CA 1
ATOM 614 C C . ILE A 1 79 ? 10.583 0.384 -19.123 1.00 72.81 79 ILE A C 1
ATOM 616 O O . ILE A 1 79 ? 10.226 1.558 -19.162 1.00 72.81 79 ILE A O 1
ATOM 620 N N . LYS A 1 80 ? 11.322 -0.173 -20.096 1.00 58.03 80 LYS A N 1
ATOM 621 C CA . LYS A 1 80 ? 11.892 0.538 -21.264 1.00 58.03 80 LYS A CA 1
ATOM 622 C C . LYS A 1 80 ? 10.868 1.252 -22.167 1.00 58.03 80 LYS A C 1
ATOM 624 O O . LYS A 1 80 ? 11.272 2.011 -23.036 1.00 58.03 80 LYS A O 1
ATOM 629 N N . SER A 1 81 ? 9.568 1.026 -21.964 1.00 62.25 81 SER A N 1
ATOM 630 C CA . SER A 1 81 ? 8.471 1.645 -22.726 1.00 62.25 81 SER A CA 1
ATOM 631 C C . SER A 1 81 ? 7.559 2.545 -21.879 1.00 62.25 81 SER A C 1
ATOM 633 O O . SER A 1 81 ? 6.542 3.029 -22.378 1.00 62.25 81 SER A O 1
ATOM 635 N N . ALA A 1 82 ? 7.867 2.755 -20.598 1.00 63.22 82 ALA A N 1
ATOM 636 C CA . ALA A 1 82 ? 7.061 3.625 -19.756 1.00 63.22 82 ALA A CA 1
ATOM 637 C C . ALA A 1 82 ? 7.448 5.088 -20.010 1.00 63.22 82 ALA A C 1
ATOM 639 O O . ALA A 1 82 ? 8.544 5.519 -19.672 1.00 63.22 82 ALA A O 1
ATOM 640 N N . SER A 1 83 ? 6.525 5.870 -20.573 1.00 75.62 83 SER A N 1
ATOM 641 C CA . SER A 1 83 ? 6.621 7.338 -20.609 1.00 75.62 83 SER A CA 1
ATOM 642 C C . SER A 1 83 ? 6.442 7.976 -19.225 1.00 75.62 83 SER A C 1
ATOM 644 O O . SER A 1 83 ? 6.610 9.183 -19.065 1.00 75.62 83 SER A O 1
ATOM 646 N N . LYS A 1 84 ? 6.066 7.166 -18.229 1.00 82.94 84 LYS A N 1
ATOM 647 C CA . LYS A 1 84 ? 5.729 7.589 -16.874 1.00 82.94 84 LYS A CA 1
ATOM 648 C C . LYS A 1 84 ? 6.976 7.622 -15.983 1.00 82.94 84 LYS A C 1
ATOM 650 O O . LYS A 1 84 ? 7.812 6.723 -16.083 1.00 82.94 84 LYS A O 1
ATOM 655 N N . PRO A 1 85 ? 7.109 8.619 -15.091 1.00 85.81 85 PRO A N 1
ATOM 656 C CA . PRO A 1 85 ? 8.191 8.660 -14.114 1.00 85.81 85 PRO A CA 1
ATOM 657 C C . PRO A 1 85 ? 8.175 7.435 -13.182 1.00 85.81 85 PRO A C 1
ATOM 659 O O . PRO A 1 85 ? 7.103 6.910 -12.867 1.00 85.81 85 PRO A O 1
ATOM 662 N N . PRO A 1 86 ? 9.345 6.984 -12.698 1.00 87.25 86 PRO A N 1
ATOM 663 C CA . PRO A 1 86 ? 9.419 5.857 -11.781 1.00 87.25 86 PRO A CA 1
ATOM 664 C C . PRO A 1 86 ? 8.842 6.202 -10.400 1.00 87.25 86 PRO A C 1
ATOM 666 O O . PRO A 1 86 ? 8.991 7.326 -9.915 1.00 87.25 86 PRO A O 1
ATOM 669 N N . LEU A 1 87 ? 8.240 5.213 -9.736 1.00 88.62 87 LEU A N 1
ATOM 670 C CA . LEU A 1 87 ? 7.840 5.332 -8.333 1.00 88.62 87 LEU A CA 1
ATOM 671 C C . LEU A 1 87 ? 9.062 5.560 -7.421 1.00 88.62 87 LEU A C 1
ATOM 673 O O . LEU A 1 87 ? 10.135 5.006 -7.683 1.00 88.62 87 LEU A O 1
ATOM 677 N N . PRO A 1 88 ? 8.908 6.318 -6.316 1.00 88.62 88 PRO A N 1
ATOM 678 C CA . PRO A 1 88 ? 9.947 6.468 -5.302 1.00 88.62 88 PRO A CA 1
ATOM 679 C C . PRO A 1 88 ? 10.435 5.111 -4.773 1.00 88.62 88 PRO A C 1
ATOM 681 O O . PRO A 1 88 ? 9.724 4.412 -4.047 1.00 88.62 88 PRO A O 1
ATOM 684 N N . GLU A 1 89 ? 11.672 4.759 -5.127 1.00 88.75 89 GLU A N 1
ATOM 685 C CA . GLU A 1 89 ? 12.276 3.442 -4.880 1.00 88.75 89 GLU A CA 1
ATOM 686 C C . GLU A 1 89 ? 12.335 3.099 -3.385 1.00 88.75 89 GLU A C 1
ATOM 688 O O . GLU A 1 89 ? 12.052 1.976 -2.983 1.00 88.75 89 GLU A O 1
ATOM 693 N N . ASN A 1 90 ? 12.586 4.089 -2.529 1.00 90.62 90 ASN A N 1
ATOM 694 C CA . ASN A 1 90 ? 12.604 3.916 -1.077 1.00 90.62 90 ASN A CA 1
ATOM 695 C C . ASN A 1 90 ? 11.253 3.454 -0.500 1.00 90.62 90 ASN A C 1
ATOM 697 O O . ASN A 1 90 ? 11.205 2.523 0.302 1.00 90.62 90 ASN A O 1
ATOM 701 N N . LYS A 1 91 ? 10.151 4.094 -0.904 1.00 90.81 91 LYS A N 1
ATOM 702 C CA . LYS A 1 91 ? 8.801 3.734 -0.456 1.00 90.81 91 LYS A CA 1
ATOM 703 C C . LYS A 1 91 ? 8.372 2.401 -1.054 1.00 90.81 91 LYS A C 1
ATOM 705 O O . LYS A 1 91 ? 7.749 1.605 -0.359 1.00 90.81 91 LYS A O 1
ATOM 710 N N . LEU A 1 92 ? 8.733 2.152 -2.313 1.00 91.75 92 LEU A N 1
ATOM 711 C CA . LEU A 1 92 ? 8.404 0.906 -2.993 1.00 91.75 92 LEU A CA 1
ATOM 712 C C . LEU A 1 92 ? 9.101 -0.290 -2.333 1.00 91.75 92 LEU A C 1
ATOM 714 O O . LEU A 1 92 ? 8.450 -1.286 -2.034 1.00 91.75 92 LEU A O 1
ATOM 718 N N . ASN A 1 93 ? 10.385 -0.150 -2.003 1.00 92.56 93 ASN A N 1
ATOM 719 C CA . ASN A 1 93 ? 11.138 -1.174 -1.284 1.00 92.56 93 ASN A CA 1
ATOM 720 C C . ASN A 1 93 ? 10.528 -1.458 0.094 1.00 92.56 93 ASN A C 1
ATOM 722 O O . ASN A 1 93 ? 10.396 -2.616 0.474 1.00 92.56 93 ASN A O 1
ATOM 726 N N . ASN A 1 94 ? 10.070 -0.431 0.819 1.00 93.69 94 ASN A N 1
ATOM 727 C CA . ASN A 1 94 ? 9.379 -0.629 2.097 1.00 93.69 94 ASN A CA 1
ATOM 728 C C . ASN A 1 94 ? 8.061 -1.413 1.937 1.00 93.69 94 ASN A C 1
ATOM 730 O O . ASN A 1 94 ? 7.760 -2.263 2.774 1.00 93.69 94 ASN A O 1
ATOM 734 N N . VAL A 1 95 ? 7.291 -1.163 0.869 1.00 93.50 95 VAL A N 1
ATOM 735 C CA . VAL A 1 95 ? 6.071 -1.930 0.541 1.00 93.50 95 VAL A CA 1
ATOM 736 C C . VAL A 1 95 ? 6.406 -3.386 0.225 1.00 93.50 95 VAL A C 1
ATOM 738 O O . VAL A 1 95 ? 5.746 -4.293 0.743 1.00 93.50 95 VAL A O 1
ATOM 741 N N . MET A 1 96 ? 7.439 -3.611 -0.591 1.00 93.12 96 MET A N 1
ATOM 742 C CA . MET A 1 96 ? 7.879 -4.950 -0.971 1.00 93.12 96 MET A CA 1
ATOM 743 C C . MET A 1 96 ? 8.358 -5.744 0.246 1.00 93.12 96 MET A C 1
ATOM 745 O O . MET A 1 96 ? 7.826 -6.824 0.495 1.00 93.12 96 MET A O 1
ATOM 749 N N . SER A 1 97 ? 9.269 -5.192 1.056 1.00 93.56 97 SER A N 1
ATOM 750 C CA . SER A 1 97 ? 9.782 -5.851 2.265 1.00 93.56 97 SER A CA 1
ATOM 751 C C . SER A 1 97 ? 8.674 -6.164 3.269 1.00 93.56 97 SER A C 1
ATOM 753 O O . SER A 1 97 ? 8.573 -7.298 3.728 1.00 93.56 97 SER A O 1
ATOM 755 N N . ASN A 1 98 ? 7.781 -5.205 3.545 1.00 93.19 98 ASN A N 1
ATOM 756 C CA . ASN A 1 98 ? 6.647 -5.424 4.446 1.00 93.19 98 ASN A CA 1
ATOM 757 C C . ASN A 1 98 ? 5.721 -6.543 3.944 1.00 93.19 98 ASN A C 1
ATOM 759 O O . ASN A 1 98 ? 5.215 -7.336 4.732 1.00 93.19 98 ASN A O 1
ATOM 763 N N . THR A 1 99 ? 5.492 -6.632 2.633 1.00 92.62 99 THR A N 1
ATOM 764 C CA . THR A 1 99 ? 4.672 -7.707 2.056 1.00 92.62 99 THR A CA 1
ATOM 765 C C . THR A 1 99 ? 5.378 -9.060 2.137 1.00 92.62 99 THR A C 1
ATOM 767 O O . THR A 1 99 ? 4.738 -10.047 2.502 1.00 92.62 99 THR A O 1
ATOM 770 N N . CYS A 1 100 ? 6.680 -9.105 1.837 1.00 93.75 100 CYS A N 1
ATOM 771 C CA . CYS A 1 100 ? 7.487 -10.322 1.931 1.00 93.75 100 CYS A CA 1
ATOM 772 C C . CYS A 1 100 ? 7.457 -10.885 3.354 1.00 93.75 100 CYS A C 1
ATOM 774 O O . CYS A 1 100 ? 7.158 -12.060 3.532 1.00 93.75 100 CYS A O 1
ATOM 776 N N . GLU A 1 101 ? 7.669 -10.040 4.367 1.00 91.88 101 GLU A N 1
ATOM 777 C CA . GLU A 1 101 ? 7.595 -10.439 5.778 1.00 91.88 101 GLU A CA 1
ATOM 778 C C . GLU A 1 101 ? 6.193 -10.919 6.168 1.00 91.88 101 GLU A C 1
ATOM 780 O O . GLU A 1 101 ? 6.038 -11.924 6.859 1.00 91.88 101 GLU A O 1
ATOM 785 N N . LYS A 1 102 ? 5.148 -10.228 5.701 1.00 91.69 102 LYS A N 1
ATOM 786 C CA . LYS A 1 102 ? 3.768 -10.498 6.124 1.00 91.69 102 LYS A CA 1
ATOM 787 C C . LYS A 1 102 ? 3.172 -11.767 5.522 1.00 91.69 102 LYS A C 1
ATOM 789 O O . LYS A 1 102 ? 2.319 -12.384 6.154 1.00 91.69 102 LYS A O 1
ATOM 794 N N . PHE A 1 103 ? 3.595 -12.138 4.316 1.00 92.00 103 PHE A N 1
ATOM 795 C CA . PHE A 1 103 ? 3.129 -13.342 3.618 1.00 92.00 103 PHE A CA 1
ATOM 796 C C . PHE A 1 103 ? 4.183 -14.453 3.551 1.00 92.00 103 PHE A C 1
ATOM 798 O O . PHE A 1 103 ? 3.872 -15.534 3.058 1.00 92.00 103 PHE A O 1
ATOM 805 N N . ASN A 1 104 ? 5.396 -14.208 4.060 1.00 93.38 104 ASN A N 1
ATOM 806 C CA . ASN A 1 104 ? 6.550 -15.102 3.964 1.00 93.38 104 ASN A CA 1
ATOM 807 C C . ASN A 1 104 ? 6.826 -15.559 2.516 1.00 93.38 104 ASN A C 1
ATOM 809 O O . ASN A 1 104 ? 6.936 -16.751 2.231 1.00 93.38 104 ASN A O 1
ATOM 813 N N . VAL A 1 105 ? 6.874 -14.593 1.594 1.00 92.69 105 VAL A N 1
ATOM 814 C CA . VAL A 1 105 ? 7.098 -14.804 0.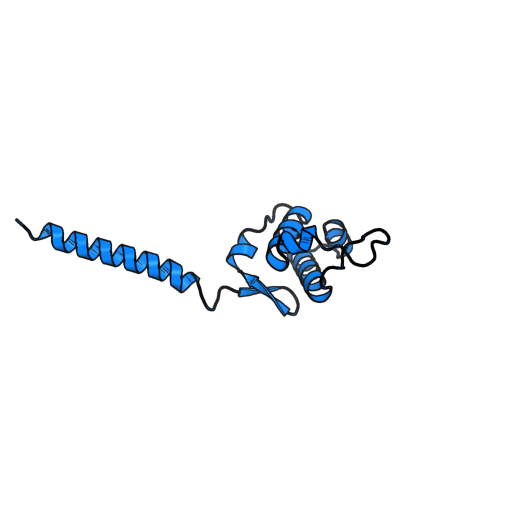152 1.00 92.69 105 VAL A CA 1
ATOM 815 C C . VAL A 1 105 ? 8.349 -14.074 -0.322 1.00 92.69 105 VAL A C 1
ATOM 817 O O . VAL A 1 105 ? 8.821 -13.142 0.329 1.00 92.69 105 VAL A O 1
ATOM 820 N N . ASP A 1 106 ? 8.879 -14.486 -1.471 1.00 91.75 106 ASP A N 1
ATOM 821 C CA . ASP A 1 106 ? 10.043 -13.855 -2.078 1.00 91.75 106 ASP A CA 1
ATOM 822 C C . ASP A 1 106 ? 9.706 -12.514 -2.756 1.00 91.75 106 ASP A C 1
ATOM 824 O O . ASP A 1 106 ? 8.572 -12.237 -3.164 1.00 91.75 106 ASP A O 1
ATOM 828 N N . VAL A 1 107 ? 10.743 -11.692 -2.928 1.00 88.94 107 VAL A N 1
ATOM 829 C CA . VAL A 1 107 ? 10.642 -10.369 -3.560 1.00 88.94 107 VAL A CA 1
ATOM 830 C C . VAL A 1 107 ? 10.191 -10.462 -5.021 1.00 88.94 107 VAL A C 1
ATOM 832 O O . VAL A 1 107 ? 9.531 -9.545 -5.499 1.00 88.94 107 VAL A O 1
ATOM 835 N N . GLY A 1 108 ? 10.493 -11.552 -5.732 1.00 87.94 108 GLY A N 1
ATOM 836 C CA . GLY A 1 108 ? 10.063 -11.760 -7.115 1.00 87.94 108 GLY A CA 1
ATOM 837 C C . GLY A 1 108 ? 8.549 -11.933 -7.228 1.00 87.94 108 GLY A C 1
ATOM 838 O O . GLY A 1 108 ? 7.918 -11.278 -8.058 1.00 87.94 108 GLY A O 1
ATOM 839 N N . THR A 1 109 ? 7.948 -12.730 -6.340 1.00 88.62 109 THR A N 1
ATOM 840 C CA . THR A 1 109 ? 6.486 -12.893 -6.255 1.00 88.62 109 THR A CA 1
ATOM 841 C C . THR A 1 109 ? 5.782 -11.567 -5.963 1.00 88.62 109 THR A C 1
ATOM 843 O O . THR A 1 109 ? 4.766 -11.251 -6.583 1.00 88.62 109 THR A O 1
ATOM 846 N N . VAL A 1 110 ? 6.321 -10.765 -5.039 1.00 90.38 110 VAL A N 1
ATOM 847 C CA . VAL A 1 110 ? 5.758 -9.443 -4.722 1.00 90.38 110 VAL A CA 1
ATOM 848 C C . VAL A 1 110 ? 5.975 -8.463 -5.872 1.00 90.38 110 VAL A C 1
ATOM 850 O O . VAL A 1 110 ? 5.055 -7.734 -6.226 1.00 90.38 110 VAL A O 1
ATOM 853 N N . GLY A 1 111 ? 7.156 -8.476 -6.490 1.00 86.94 111 GLY A N 1
ATOM 854 C CA . GLY A 1 111 ? 7.509 -7.611 -7.613 1.00 86.94 111 GLY A CA 1
ATOM 855 C C . GLY A 1 111 ? 6.652 -7.843 -8.853 1.00 86.94 111 GLY A C 1
ATOM 856 O O . GLY A 1 111 ? 6.367 -6.892 -9.565 1.00 86.94 111 GLY A O 1
ATOM 857 N N . ALA A 1 112 ? 6.176 -9.068 -9.082 1.00 86.75 112 ALA A N 1
ATOM 858 C CA . ALA A 1 112 ? 5.231 -9.366 -10.159 1.00 86.75 112 ALA A CA 1
ATOM 859 C C . ALA A 1 112 ? 3.813 -8.810 -9.909 1.00 86.75 112 ALA A C 1
ATOM 861 O O . ALA A 1 112 ? 3.019 -8.721 -10.843 1.00 86.75 112 ALA A O 1
ATOM 862 N N . ALA A 1 113 ? 3.474 -8.481 -8.658 1.00 87.62 113 ALA A N 1
ATOM 863 C CA . ALA A 1 113 ? 2.179 -7.918 -8.276 1.00 87.62 113 ALA A CA 1
ATOM 864 C C . ALA A 1 113 ? 2.157 -6.379 -8.222 1.00 87.62 113 ALA A C 1
ATOM 866 O O . ALA A 1 113 ? 1.079 -5.804 -8.043 1.00 87.62 113 ALA A O 1
ATOM 867 N N . VAL A 1 114 ? 3.327 -5.741 -8.320 1.00 84.44 114 VAL A N 1
ATOM 868 C CA . VAL A 1 114 ? 3.523 -4.282 -8.386 1.00 84.44 114 VAL A C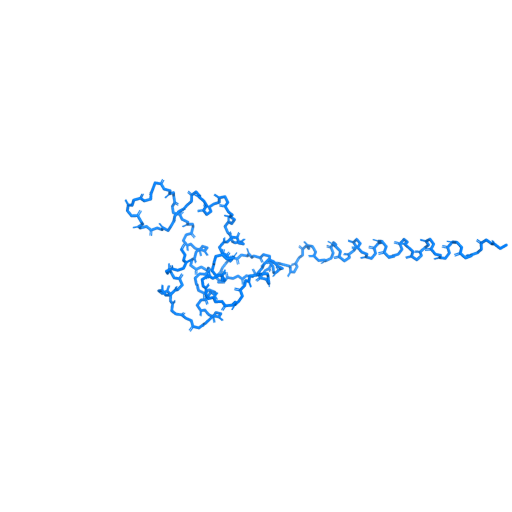A 1
ATOM 869 C C . VAL A 1 114 ? 3.415 -3.815 -9.834 1.00 84.44 114 VAL A C 1
ATOM 871 O O . VAL A 1 114 ? 2.783 -2.756 -10.043 1.00 84.44 114 VAL A O 1
#

Organism: Araneus ventricosus (NCBI:txid182803)

Radius of gyration: 21.57 Å; chains: 1; bounding box: 58×34×58 Å

Secondary structure (DSSP, 8-state):
--HHHHHHHHHHHHHHHHHHHHHHHTSSSS-EEEETTTEEEEHHHHHHS--SSHHHHHHHHHHHHHHHHHHHH-B-TT-TT--SPBP-HHHHHHHHHHHHHHHT--HHHHHTT-